Prot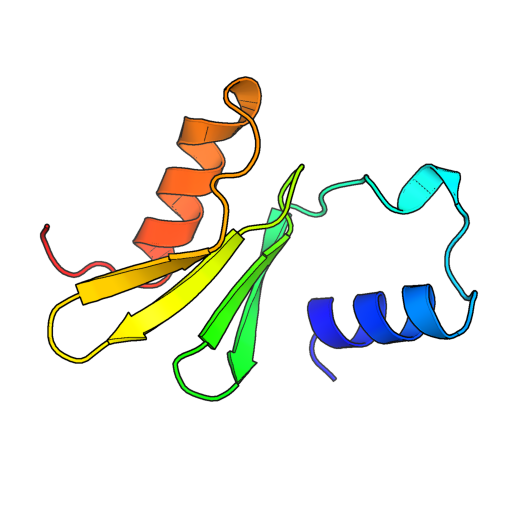ein AF-A0AAV5ZY71-F1 (afdb_monomer_lite)

Secondary structure (DSSP, 8-state):
--HHHHHHHHHHHT-S-GGGTT-----EEEEETTEEEE-SSS-EEEEEETTEEEEE----GGGHHHHHHHHHHH--S--

pLDDT: mean 91.96, std 6.61, range [59.84, 97.62]

Structure (mmCIF, N/CA/C/O backbone):
data_AF-A0AAV5ZY71-F1
#
_entry.id   AF-A0AAV5ZY71-F1
#
loop_
_atom_site.group_PDB
_atom_site.id
_atom_site.type_symbol
_atom_site.label_atom_id
_atom_site.label_alt_id
_atom_site.label_comp_id
_atom_site.label_asym_id
_atom_site.label_entity_id
_atom_site.label_seq_id
_atom_site.pdbx_PDB_ins_code
_atom_site.Cartn_x
_atom_site.Cartn_y
_atom_site.Cartn_z
_atom_site.occupancy
_atom_site.B_iso_or_equiv
_atom_site.auth_seq_id
_atom_site.auth_comp_id
_atom_site.auth_asym_id
_atom_site.auth_atom_id
_atom_site.pdbx_PDB_model_num
ATOM 1 N N . MET A 1 1 ? -7.493 6.580 -15.221 1.00 68.50 1 MET A N 1
ATOM 2 C CA . MET A 1 1 ? -7.703 5.599 -14.134 1.00 68.50 1 MET A CA 1
ATOM 3 C C . MET A 1 1 ? -6.755 6.020 -13.006 1.00 68.50 1 MET A C 1
ATOM 5 O O . MET A 1 1 ? -6.008 6.971 -13.208 1.00 68.50 1 MET A O 1
ATOM 9 N N . GLY A 1 2 ? -6.845 5.503 -11.783 1.00 89.25 2 GLY A N 1
ATOM 10 C CA . GLY A 1 2 ? -5.891 5.931 -10.750 1.00 89.25 2 GLY A CA 1
ATOM 11 C C . GLY A 1 2 ? -4.477 5.396 -11.040 1.00 89.25 2 GLY A C 1
ATOM 12 O O . GLY A 1 2 ? -4.329 4.440 -11.800 1.00 89.25 2 GLY A O 1
ATOM 13 N N . ARG A 1 3 ? -3.426 6.007 -10.477 1.00 92.56 3 ARG A N 1
ATOM 14 C CA . ARG A 1 3 ? -2.021 5.644 -10.760 1.00 92.56 3 ARG A CA 1
ATOM 15 C C . ARG A 1 3 ? -1.728 4.183 -10.422 1.00 92.56 3 ARG A C 1
ATOM 17 O O . ARG A 1 3 ? -0.920 3.552 -11.100 1.00 92.56 3 ARG A O 1
ATOM 24 N N . ILE A 1 4 ? -2.343 3.658 -9.363 1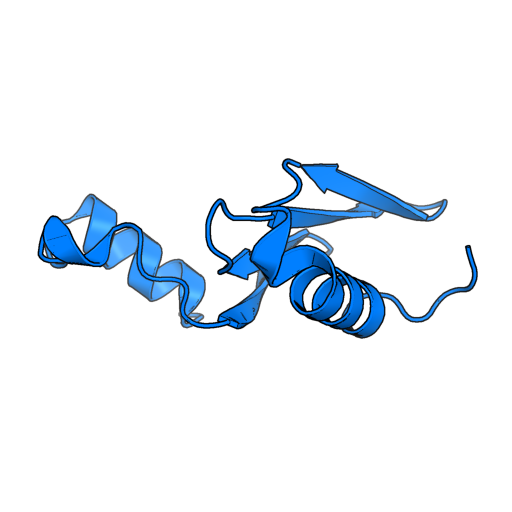.00 94.06 4 ILE A N 1
ATOM 25 C CA . ILE A 1 4 ? -2.134 2.273 -8.925 1.00 94.06 4 ILE A CA 1
ATOM 26 C C . ILE A 1 4 ? -2.834 1.304 -9.873 1.00 94.06 4 ILE A C 1
ATOM 28 O O . ILE A 1 4 ? -2.208 0.345 -10.318 1.00 94.06 4 ILE A O 1
ATOM 32 N N . LEU A 1 5 ? -4.086 1.582 -10.239 1.00 94.44 5 LEU A N 1
ATOM 33 C CA . LEU A 1 5 ? -4.821 0.759 -11.201 1.00 94.44 5 LEU A CA 1
ATOM 34 C C . LEU A 1 5 ? -4.169 0.782 -12.592 1.00 94.44 5 LEU A C 1
ATOM 36 O O . LEU A 1 5 ? -4.023 -0.262 -13.216 1.00 94.44 5 LEU A O 1
ATOM 40 N N . GLU A 1 6 ? -3.685 1.939 -13.053 1.00 94.06 6 GLU A N 1
ATOM 41 C CA . GLU A 1 6 ? -2.929 2.038 -14.309 1.00 94.06 6 GLU A CA 1
ATOM 42 C C . GLU A 1 6 ? -1.639 1.218 -14.262 1.00 94.06 6 GLU A C 1
ATOM 44 O O . GLU A 1 6 ? -1.325 0.505 -15.214 1.00 94.06 6 GLU A O 1
ATOM 49 N N . ARG A 1 7 ? -0.904 1.263 -13.145 1.00 92.50 7 ARG A N 1
ATOM 50 C CA . ARG A 1 7 ? 0.300 0.442 -12.976 1.00 92.50 7 ARG A CA 1
ATOM 51 C C . ARG A 1 7 ? -0.028 -1.049 -12.939 1.00 92.50 7 ARG A C 1
ATOM 53 O O . ARG A 1 7 ? 0.723 -1.829 -13.518 1.00 92.50 7 ARG A O 1
ATOM 60 N N . ALA A 1 8 ? -1.121 -1.444 -12.288 1.00 92.50 8 ALA A N 1
ATOM 61 C CA . ALA A 1 8 ? -1.573 -2.831 -12.258 1.00 92.50 8 ALA A CA 1
ATOM 62 C C . ALA A 1 8 ? -1.878 -3.346 -13.672 1.00 92.50 8 ALA A C 1
ATOM 64 O O . ALA A 1 8 ? -1.382 -4.409 -14.047 1.00 92.50 8 ALA A O 1
ATOM 65 N N . GLU A 1 9 ? -2.578 -2.555 -14.490 1.00 95.19 9 GLU A N 1
ATOM 66 C CA . GLU A 1 9 ? -2.839 -2.912 -15.887 1.00 95.19 9 GLU A CA 1
ATOM 67 C C . GLU A 1 9 ? -1.562 -2.998 -16.721 1.00 95.19 9 GLU A C 1
ATOM 69 O O . GLU A 1 9 ? -1.408 -3.916 -17.524 1.00 95.19 9 GLU A O 1
ATOM 74 N N . GLN A 1 10 ? -0.598 -2.098 -16.515 1.00 94.62 10 GLN A N 1
ATOM 75 C CA . GLN A 1 10 ? 0.703 -2.200 -17.182 1.00 94.62 10 GLN A CA 1
ATOM 76 C C . GLN A 1 10 ? 1.447 -3.479 -16.772 1.00 94.62 10 GLN A C 1
ATOM 78 O O . GLN A 1 10 ? 2.030 -4.139 -17.627 1.00 94.62 10 GLN A O 1
ATOM 83 N N . CYS A 1 11 ? 1.429 -3.861 -15.491 1.00 92.56 11 CYS A N 1
ATOM 84 C CA . CYS A 1 11 ? 2.031 -5.118 -15.044 1.00 92.56 11 CYS A CA 1
ATOM 85 C C . CYS A 1 11 ? 1.353 -6.329 -15.702 1.00 92.56 11 CYS A C 1
ATOM 87 O O . CYS A 1 11 ? 2.042 -7.241 -16.151 1.00 92.56 11 CYS A O 1
ATOM 89 N N . TRP A 1 12 ? 0.020 -6.324 -15.792 1.00 94.00 12 TRP A N 1
ATOM 90 C CA . TRP A 1 12 ? -0.756 -7.421 -16.372 1.00 94.00 12 TRP A CA 1
ATOM 91 C C . TRP A 1 12 ? -0.587 -7.543 -17.892 1.00 94.00 12 TRP A C 1
ATOM 93 O O . TRP A 1 12 ? -0.493 -8.643 -18.430 1.00 94.00 12 TRP A O 1
ATOM 103 N N . SER A 1 13 ? -0.506 -6.409 -18.587 1.00 96.31 13 SER A N 1
ATOM 104 C CA . SER A 1 13 ? -0.368 -6.339 -20.048 1.00 96.31 13 SER A CA 1
ATOM 105 C C . SER A 1 13 ? 1.077 -6.440 -20.554 1.00 96.31 13 SER A C 1
ATOM 107 O O . SER A 1 13 ? 1.298 -6.426 -21.763 1.00 96.31 13 SER A O 1
ATOM 109 N N . GLY A 1 14 ? 2.068 -6.542 -19.661 1.00 96.06 14 GLY A N 1
ATOM 110 C CA . GLY A 1 14 ? 3.488 -6.589 -20.030 1.00 96.06 14 GLY A CA 1
ATOM 111 C C . GLY A 1 14 ? 4.111 -5.224 -20.352 1.00 96.06 14 GLY A C 1
ATOM 112 O O . GLY A 1 14 ? 5.209 -5.164 -20.894 1.00 96.06 14 GLY A O 1
ATOM 113 N N . GLY A 1 15 ? 3.452 -4.120 -19.994 1.00 96.00 15 GLY A N 1
ATOM 114 C CA . GLY A 1 15 ? 3.965 -2.751 -20.121 1.00 96.00 15 GLY A CA 1
ATOM 115 C C . GLY A 1 15 ? 4.985 -2.342 -19.050 1.00 96.00 15 GLY A C 1
ATOM 116 O O . GLY A 1 15 ? 5.360 -1.172 -18.981 1.00 96.00 15 GLY A O 1
ATOM 117 N N . VAL A 1 16 ? 5.416 -3.270 -18.190 1.00 94.94 16 VAL A N 1
ATOM 118 C CA . VAL A 1 16 ? 6.395 -3.034 -17.123 1.00 94.94 16 VAL A CA 1
ATOM 119 C C . VAL A 1 16 ? 7.529 -4.044 -17.216 1.00 94.94 16 VAL A C 1
ATOM 121 O O . VAL A 1 16 ? 7.302 -5.251 -17.209 1.00 94.94 16 VAL A O 1
ATOM 124 N N . GLU A 1 17 ? 8.761 -3.542 -17.220 1.00 95.31 17 GLU A N 1
ATOM 125 C CA . GLU A 1 17 ? 9.960 -4.375 -17.170 1.00 95.31 17 GLU A CA 1
ATOM 126 C C . GLU A 1 17 ? 10.022 -5.190 -15.860 1.00 95.31 17 GLU A C 1
ATOM 128 O O . GLU A 1 17 ? 9.843 -4.610 -14.782 1.00 95.31 17 GLU A O 1
ATOM 133 N N . PRO A 1 18 ? 10.374 -6.492 -15.885 1.00 90.69 18 PRO A N 1
ATOM 134 C CA . PRO A 1 18 ? 10.349 -7.355 -14.694 1.00 90.69 18 PRO A CA 1
ATOM 135 C C . PRO A 1 18 ? 11.146 -6.824 -13.493 1.00 90.69 18 PRO A C 1
ATOM 137 O O . PRO A 1 18 ? 10.760 -6.998 -12.336 1.00 90.69 18 PRO A O 1
ATOM 140 N N . ARG A 1 19 ? 12.244 -6.102 -13.754 1.00 90.88 19 ARG A N 1
ATOM 141 C CA . ARG A 1 19 ? 13.075 -5.456 -12.720 1.00 90.88 19 ARG A CA 1
ATOM 142 C C . ARG A 1 19 ? 12.352 -4.356 -11.933 1.00 90.88 19 ARG A C 1
ATOM 144 O O . ARG A 1 19 ? 12.922 -3.807 -10.993 1.00 90.88 19 ARG A O 1
ATOM 151 N N . GLU A 1 20 ? 11.151 -3.970 -12.345 1.00 90.69 20 GLU A N 1
ATOM 152 C CA . GLU A 1 20 ? 10.369 -2.901 -11.735 1.00 90.69 20 GLU A CA 1
ATOM 153 C C . GLU A 1 20 ? 9.149 -3.386 -10.955 1.00 90.69 20 GLU A C 1
ATOM 155 O O . GLU A 1 20 ? 8.509 -2.564 -10.301 1.00 90.69 20 GLU A O 1
ATOM 160 N N . PHE A 1 21 ? 8.836 -4.685 -10.975 1.00 86.25 21 PHE A N 1
ATOM 161 C CA . PHE A 1 21 ? 7.666 -5.239 -10.279 1.00 86.25 21 PHE A CA 1
ATOM 162 C C . PHE A 1 21 ? 7.704 -5.027 -8.764 1.00 86.25 21 PHE A C 1
ATOM 164 O O . PHE A 1 21 ? 6.667 -4.890 -8.127 1.00 86.25 21 PHE A O 1
ATOM 171 N N . TRP A 1 22 ? 8.901 -4.971 -8.186 1.00 83.06 22 TRP A N 1
ATOM 172 C CA . TRP A 1 22 ? 9.109 -4.822 -6.747 1.00 83.06 22 TRP A CA 1
ATOM 173 C C . TRP A 1 22 ? 9.404 -3.376 -6.322 1.00 83.06 22 TRP A C 1
ATOM 175 O O . TRP A 1 22 ? 9.625 -3.109 -5.139 1.00 83.06 22 TRP A O 1
ATOM 185 N N . LYS A 1 23 ? 9.436 -2.422 -7.263 1.00 89.31 23 LYS A N 1
ATOM 186 C CA . LYS A 1 23 ? 9.718 -1.017 -6.949 1.00 89.31 23 LYS A CA 1
ATOM 187 C C . LYS A 1 23 ? 8.481 -0.346 -6.357 1.00 89.31 23 LYS A C 1
ATOM 189 O O . LYS A 1 23 ? 7.567 0.043 -7.079 1.00 89.31 23 LYS A O 1
ATOM 194 N N . ALA A 1 24 ? 8.509 -0.129 -5.048 1.00 90.00 24 ALA A N 1
ATOM 195 C CA . ALA A 1 24 ? 7.519 0.686 -4.357 1.00 90.00 24 ALA A CA 1
ATOM 196 C C . ALA A 1 24 ? 7.523 2.132 -4.883 1.00 90.00 24 ALA A C 1
ATOM 198 O O . ALA A 1 24 ? 8.577 2.765 -4.955 1.00 90.00 24 ALA A O 1
ATOM 199 N N . THR A 1 25 ? 6.348 2.682 -5.197 1.00 90.12 25 THR A N 1
ATOM 200 C CA . THR A 1 25 ? 6.208 4.103 -5.585 1.00 90.12 25 THR A CA 1
ATOM 201 C C . THR A 1 25 ? 5.857 4.998 -4.401 1.00 90.12 25 THR A C 1
ATOM 203 O O . THR A 1 25 ? 5.928 6.219 -4.520 1.00 90.12 25 THR A O 1
ATOM 206 N N . GLY A 1 26 ? 5.440 4.417 -3.270 1.00 91.19 26 GLY A N 1
ATOM 207 C CA . GLY A 1 26 ? 4.910 5.158 -2.125 1.00 91.19 26 GLY A CA 1
ATOM 208 C C . GLY A 1 26 ? 3.529 5.769 -2.375 1.00 91.19 26 GLY A C 1
ATOM 209 O O . GLY A 1 26 ? 3.034 6.518 -1.537 1.00 91.19 26 GLY A O 1
ATOM 210 N N . ALA A 1 27 ? 2.901 5.477 -3.519 1.00 93.81 27 ALA A N 1
ATOM 211 C CA . ALA A 1 27 ? 1.555 5.942 -3.809 1.00 93.81 27 ALA A CA 1
ATOM 212 C C . ALA A 1 27 ? 0.539 5.284 -2.866 1.00 93.81 27 ALA A C 1
ATOM 214 O O . ALA A 1 27 ? 0.657 4.110 -2.523 1.00 93.81 27 ALA A O 1
ATOM 215 N N . THR A 1 28 ? -0.467 6.058 -2.476 1.00 95.94 28 THR A N 1
ATOM 216 C CA . THR A 1 28 ? -1.650 5.585 -1.758 1.00 95.94 28 THR A CA 1
ATOM 217 C C . THR A 1 28 ? -2.877 6.033 -2.539 1.00 95.94 28 THR A C 1
ATOM 219 O O . THR A 1 28 ? -2.924 7.182 -2.981 1.00 95.94 28 THR A O 1
ATOM 222 N N . GLU A 1 29 ? -3.834 5.136 -2.749 1.00 96.75 29 GLU A N 1
ATOM 223 C CA . GLU A 1 29 ? -4.998 5.390 -3.601 1.00 96.75 29 GLU A CA 1
ATOM 224 C C . GLU A 1 29 ? -6.214 4.593 -3.131 1.00 96.75 29 GLU A C 1
ATOM 226 O O . GLU A 1 29 ? -6.072 3.434 -2.749 1.00 96.75 29 GLU A O 1
ATOM 231 N N . GLU A 1 30 ? -7.402 5.197 -3.178 1.00 96.94 30 GLU A N 1
ATOM 232 C CA . GLU A 1 30 ? -8.672 4.482 -3.022 1.00 96.94 30 GLU A CA 1
ATOM 233 C C . GLU A 1 30 ? -9.028 3.805 -4.353 1.00 96.94 30 GLU A C 1
ATOM 235 O O . GLU A 1 30 ? -9.363 4.479 -5.326 1.00 96.94 30 GLU A O 1
ATOM 240 N N . ILE A 1 31 ? -8.909 2.477 -4.412 1.00 96.81 31 ILE A N 1
ATOM 241 C CA . ILE A 1 31 ? -9.115 1.687 -5.640 1.00 96.81 31 ILE A CA 1
ATOM 242 C C . ILE A 1 31 ? -10.562 1.197 -5.793 1.00 96.81 31 ILE A C 1
ATOM 244 O O . ILE A 1 31 ? -10.990 0.841 -6.888 1.00 96.81 31 ILE A O 1
ATOM 248 N N . ALA A 1 32 ? -11.318 1.193 -4.696 1.00 96.19 32 ALA A N 1
ATOM 249 C CA . ALA A 1 32 ? -12.763 1.001 -4.634 1.00 96.19 32 ALA A CA 1
ATOM 250 C C . ALA A 1 32 ? -13.284 1.666 -3.350 1.00 96.19 32 ALA A C 1
ATOM 252 O O . ALA A 1 32 ? -12.497 1.937 -2.447 1.00 96.19 32 ALA A O 1
ATOM 253 N N . HIS A 1 33 ? -14.592 1.910 -3.236 1.00 94.75 33 HIS A N 1
ATOM 254 C CA . HIS A 1 33 ? -15.163 2.587 -2.064 1.00 94.75 33 HIS A CA 1
ATOM 255 C C . HIS A 1 33 ? -14.767 1.892 -0.746 1.00 94.75 33 HIS A C 1
ATOM 257 O O . HIS A 1 33 ? -15.165 0.754 -0.488 1.00 94.75 33 HIS A O 1
ATOM 263 N N . GLY A 1 34 ? -14.001 2.590 0.096 1.00 95.25 34 GLY A N 1
ATOM 264 C CA . GLY A 1 34 ? -13.491 2.091 1.373 1.00 95.25 34 GLY A CA 1
ATOM 265 C C . GLY A 1 34 ? -12.289 1.143 1.272 1.00 95.25 34 GLY A C 1
ATOM 266 O O . GLY A 1 34 ? -11.845 0.649 2.307 1.00 95.25 34 GLY A O 1
ATOM 267 N N . VAL A 1 35 ? -11.752 0.894 0.075 1.00 97.06 35 VAL A N 1
ATOM 268 C CA . VAL A 1 35 ? -10.604 0.011 -0.177 1.00 97.06 35 VAL A CA 1
ATOM 269 C C . VAL A 1 35 ? -9.450 0.830 -0.735 1.00 97.06 35 VAL A C 1
ATOM 271 O O . VAL A 1 35 ? -9.503 1.350 -1.849 1.00 97.06 35 VAL A O 1
ATOM 274 N N . PHE A 1 36 ? -8.374 0.900 0.035 1.00 97.38 36 PHE A N 1
ATOM 275 C CA . PHE A 1 36 ? -7.182 1.661 -0.289 1.00 97.38 36 PHE A CA 1
ATOM 276 C C . PHE A 1 36 ? -6.009 0.726 -0.525 1.00 97.38 36 PHE A C 1
ATOM 278 O O . PHE A 1 36 ? -5.841 -0.280 0.164 1.00 97.38 36 PHE A O 1
ATOM 285 N N . PHE A 1 37 ? -5.158 1.099 -1.465 1.00 97.19 37 PHE A N 1
ATOM 286 C CA . PHE A 1 37 ? -3.925 0.398 -1.761 1.00 97.19 37 PHE A CA 1
ATOM 287 C C . PHE A 1 37 ? -2.738 1.300 -1.437 1.00 97.19 37 PHE A C 1
ATOM 289 O O . PHE A 1 37 ? -2.656 2.430 -1.921 1.00 97.19 37 PHE A O 1
ATOM 296 N N . VAL A 1 38 ? -1.811 0.797 -0.624 1.00 96.69 38 VAL A N 1
ATOM 297 C CA . VAL A 1 38 ? -0.538 1.441 -0.295 1.00 96.69 38 VAL A CA 1
ATOM 298 C C . VAL A 1 38 ? 0.558 0.701 -1.056 1.00 96.69 38 VAL A C 1
ATOM 300 O O . VAL A 1 38 ? 0.922 -0.427 -0.713 1.00 96.69 38 VAL A O 1
ATOM 303 N N . HIS A 1 39 ? 1.090 1.333 -2.102 1.00 94.81 39 HIS A N 1
ATOM 304 C CA . HIS A 1 39 ? 2.133 0.755 -2.948 1.00 94.81 39 HIS A CA 1
ATOM 305 C C . HIS A 1 39 ? 3.513 0.885 -2.278 1.00 94.81 39 HIS A C 1
ATOM 307 O O . HIS A 1 39 ? 4.313 1.783 -2.575 1.00 94.81 39 HIS A O 1
ATOM 313 N N . ALA A 1 40 ? 3.748 -0.010 -1.321 1.00 92.31 40 ALA A N 1
ATOM 314 C CA . ALA A 1 40 ? 4.986 -0.196 -0.573 1.00 92.31 40 ALA A CA 1
ATOM 315 C C . ALA A 1 40 ? 5.780 -1.409 -1.099 1.00 92.31 40 ALA A C 1
ATOM 317 O O . ALA A 1 40 ? 5.354 -2.109 -2.013 1.00 92.31 40 ALA A O 1
ATOM 318 N N . PHE A 1 41 ? 6.965 -1.666 -0.537 1.00 89.44 41 PHE A N 1
ATOM 319 C CA . PHE A 1 41 ? 7.671 -2.915 -0.824 1.00 89.44 41 PHE A CA 1
ATOM 320 C C . PHE A 1 41 ? 6.974 -4.041 -0.058 1.00 89.44 41 PHE A C 1
ATOM 322 O O . PHE A 1 41 ? 6.971 -4.003 1.173 1.00 89.44 41 PHE A O 1
ATOM 329 N N . ALA A 1 42 ? 6.407 -5.007 -0.790 1.00 90.06 42 ALA A N 1
ATOM 330 C CA . ALA A 1 42 ? 5.251 -5.797 -0.358 1.00 90.06 42 ALA A CA 1
ATOM 331 C C . ALA A 1 42 ? 4.063 -4.868 -0.036 1.00 90.06 42 ALA A C 1
ATOM 333 O O . ALA A 1 42 ? 4.077 -4.089 0.913 1.00 90.06 42 ALA A O 1
ATOM 334 N N . ASN A 1 43 ? 3.063 -4.867 -0.910 1.00 93.69 43 ASN A N 1
ATOM 335 C CA . ASN A 1 43 ? 1.969 -3.902 -0.835 1.00 93.69 43 ASN A CA 1
ATOM 336 C C . ASN A 1 43 ? 1.122 -4.102 0.422 1.00 93.69 43 ASN A C 1
ATOM 338 O O . ASN A 1 43 ? 1.118 -5.181 1.003 1.00 93.69 43 ASN A O 1
ATOM 342 N N . VAL A 1 44 ? 0.382 -3.068 0.819 1.00 96.69 44 VAL A N 1
ATOM 343 C CA . VAL A 1 44 ? -0.626 -3.177 1.880 1.00 96.69 44 VAL A CA 1
ATOM 344 C C . VAL A 1 44 ? -1.967 -2.753 1.316 1.00 96.69 44 VAL A C 1
ATOM 346 O O . VAL A 1 44 ? -2.077 -1.691 0.701 1.00 96.69 44 VAL A O 1
ATOM 349 N N . THR A 1 45 ? -2.994 -3.562 1.553 1.00 97.62 45 THR A N 1
ATOM 350 C CA . THR A 1 45 ? -4.381 -3.153 1.303 1.00 97.62 45 THR A CA 1
ATOM 351 C C . THR A 1 45 ? -5.021 -2.764 2.624 1.00 97.62 45 THR A C 1
ATOM 353 O O . THR A 1 45 ? -4.919 -3.498 3.606 1.00 97.62 45 THR A O 1
ATOM 356 N N . VAL A 1 46 ? -5.686 -1.615 2.648 1.00 97.00 46 VAL A N 1
ATOM 357 C CA . VAL A 1 46 ? -6.414 -1.099 3.806 1.00 97.00 46 VAL A CA 1
ATOM 358 C C . VAL A 1 46 ? -7.892 -1.071 3.460 1.00 97.00 46 VAL A C 1
ATOM 360 O O . VAL A 1 46 ? -8.296 -0.399 2.514 1.00 97.00 46 VAL A O 1
ATOM 363 N N . VAL A 1 47 ? -8.710 -1.767 4.238 1.00 96.88 47 VAL A N 1
ATOM 364 C CA . VAL A 1 47 ? -10.167 -1.726 4.103 1.00 96.88 47 VAL A CA 1
ATOM 365 C C . VAL A 1 47 ? -10.745 -1.007 5.314 1.00 96.88 47 VAL A C 1
ATOM 367 O O . VAL A 1 47 ? -10.549 -1.447 6.450 1.00 96.88 47 VAL A O 1
ATOM 370 N N . ARG A 1 48 ? -11.473 0.090 5.079 1.00 93.94 48 ARG A N 1
ATOM 371 C CA . ARG A 1 48 ? -12.274 0.742 6.118 1.00 93.94 48 ARG A CA 1
ATOM 372 C C . ARG A 1 48 ? -13.484 -0.133 6.430 1.00 93.94 48 ARG A C 1
ATOM 374 O O . ARG A 1 48 ? -14.348 -0.345 5.581 1.00 93.94 48 ARG A O 1
ATOM 381 N N . ALA A 1 49 ? -13.551 -0.622 7.660 1.00 89.44 49 ALA A N 1
ATOM 382 C CA . ALA A 1 49 ? -14.677 -1.361 8.206 1.00 89.44 49 ALA A CA 1
ATOM 383 C C . ALA A 1 49 ? -15.405 -0.513 9.261 1.00 89.44 49 ALA A C 1
ATOM 385 O O . ALA A 1 49 ? -14.870 0.457 9.791 1.00 89.44 49 ALA A O 1
ATOM 386 N N . GLY A 1 50 ? -16.629 -0.899 9.628 1.00 85.69 50 GLY A N 1
ATOM 387 C CA . GLY A 1 50 ? -17.456 -0.109 10.555 1.00 85.69 50 GLY A CA 1
ATOM 388 C C . GLY A 1 50 ? -16.889 0.074 11.973 1.00 85.69 50 GLY A C 1
ATOM 389 O O . GLY A 1 50 ? -17.434 0.861 12.738 1.00 85.69 50 GLY A O 1
ATOM 390 N N . ARG A 1 51 ? -15.826 -0.652 12.350 1.00 86.50 51 ARG A N 1
ATOM 391 C CA . ARG A 1 51 ? -15.181 -0.578 13.677 1.00 86.50 51 ARG A CA 1
ATOM 392 C C . ARG A 1 51 ? -13.658 -0.409 13.602 1.00 86.50 51 ARG A C 1
ATOM 394 O O . ARG A 1 51 ? -12.970 -0.760 14.553 1.00 86.50 51 ARG A O 1
ATOM 401 N N . GLY A 1 52 ? -13.134 0.071 12.475 1.00 89.19 52 GLY A N 1
ATOM 402 C CA . GLY A 1 52 ? -11.700 0.283 12.277 1.00 89.19 52 GLY A CA 1
ATOM 403 C C . GLY A 1 52 ? -11.209 -0.248 10.937 1.00 89.19 52 GLY A C 1
ATOM 404 O O . GLY A 1 52 ? -11.957 -0.298 9.963 1.00 89.19 52 GLY A O 1
ATOM 405 N N . LEU A 1 53 ? -9.943 -0.652 10.890 1.00 93.44 53 LEU A N 1
ATOM 406 C CA . LEU A 1 53 ? -9.278 -1.061 9.656 1.00 93.44 53 LEU A CA 1
ATOM 407 C C . LEU A 1 53 ? -9.039 -2.569 9.609 1.00 93.44 53 LEU A C 1
ATOM 409 O O . LEU A 1 53 ? -8.629 -3.173 10.599 1.00 93.44 53 LEU A O 1
ATOM 413 N N . VAL A 1 54 ? -9.214 -3.153 8.426 1.00 95.31 54 VAL A N 1
ATOM 414 C CA . VAL A 1 54 ? -8.654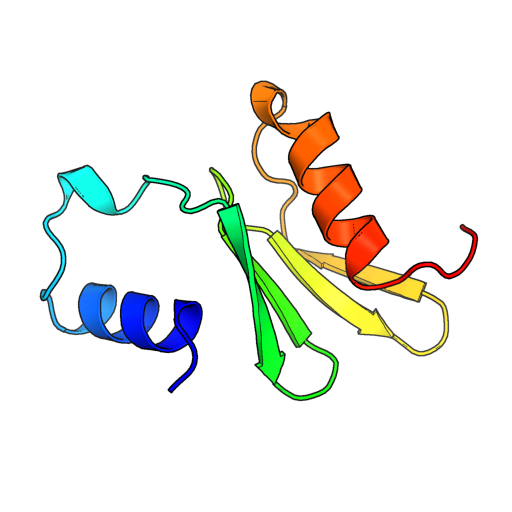 -4.464 8.081 1.00 95.31 54 VAL A CA 1
ATOM 415 C C . VAL A 1 54 ? -7.446 -4.233 7.182 1.00 95.31 54 VAL A C 1
ATOM 417 O O . VAL A 1 54 ? -7.548 -3.529 6.177 1.00 95.31 54 VAL A O 1
ATOM 420 N N . LEU A 1 55 ? -6.307 -4.817 7.552 1.00 95.56 55 LEU A N 1
ATOM 421 C CA . LEU A 1 55 ? -5.069 -4.753 6.780 1.00 95.56 55 LEU A CA 1
ATOM 422 C C . LEU A 1 55 ? -4.796 -6.115 6.138 1.00 95.56 55 LEU A C 1
ATOM 424 O O . LEU A 1 55 ? -4.851 -7.138 6.820 1.00 95.56 55 LEU A O 1
ATOM 428 N N . VAL A 1 56 ? -4.492 -6.115 4.842 1.00 97.38 56 VAL A N 1
ATOM 429 C CA . VAL A 1 56 ? -3.947 -7.278 4.130 1.00 97.38 56 VAL A CA 1
ATOM 430 C C . VAL A 1 56 ? -2.480 -6.992 3.844 1.00 97.38 56 VAL A C 1
ATOM 432 O O . VAL A 1 56 ? -2.172 -5.964 3.235 1.00 97.38 56 VAL A O 1
ATOM 435 N N . ASP A 1 57 ? -1.617 -7.907 4.288 1.00 96.06 57 ASP A N 1
ATOM 436 C CA . ASP A 1 57 ? -0.159 -7.761 4.351 1.00 96.06 57 ASP A CA 1
ATOM 437 C C . ASP A 1 57 ? 0.318 -6.565 5.200 1.00 96.06 57 ASP A C 1
ATOM 439 O O . ASP A 1 57 ? -0.464 -5.782 5.744 1.00 96.06 57 ASP A O 1
ATOM 443 N N . THR A 1 58 ? 1.635 -6.466 5.403 1.00 93.12 58 THR A N 1
ATOM 444 C CA . THR A 1 58 ? 2.249 -5.488 6.324 1.00 93.12 58 THR A CA 1
ATOM 445 C C . THR A 1 58 ? 3.509 -4.817 5.775 1.00 93.12 58 THR A C 1
ATOM 447 O O . THR A 1 58 ? 4.209 -4.118 6.511 1.00 93.12 58 THR A O 1
ATOM 450 N N . ALA A 1 59 ? 3.780 -4.971 4.477 1.00 94.06 59 ALA A N 1
ATOM 451 C CA . ALA A 1 59 ? 5.015 -4.523 3.842 1.00 94.06 59 ALA A CA 1
ATOM 452 C C . ALA A 1 59 ? 6.279 -5.117 4.490 1.00 94.06 59 ALA A C 1
ATOM 454 O O . ALA A 1 59 ? 6.268 -6.217 5.044 1.00 94.06 59 ALA A O 1
ATOM 455 N N . ASN A 1 60 ? 7.407 -4.412 4.385 1.00 91.69 60 ASN A N 1
ATOM 456 C CA . ASN A 1 60 ? 8.659 -4.791 5.024 1.00 91.69 60 ASN A CA 1
ATOM 457 C C . ASN A 1 60 ? 8.941 -3.998 6.308 1.00 91.69 60 ASN A C 1
ATOM 459 O O . ASN A 1 60 ? 8.593 -2.827 6.458 1.00 91.69 60 ASN A O 1
ATOM 463 N N . TYR A 1 61 ? 9.698 -4.619 7.215 1.00 93.69 61 TYR A N 1
ATOM 464 C CA . TYR A 1 61 ? 10.070 -4.017 8.499 1.00 93.69 61 TYR A CA 1
ATOM 465 C C . TYR A 1 61 ? 10.878 -2.713 8.368 1.00 93.69 61 TYR A C 1
ATOM 467 O O . TYR A 1 61 ? 10.735 -1.799 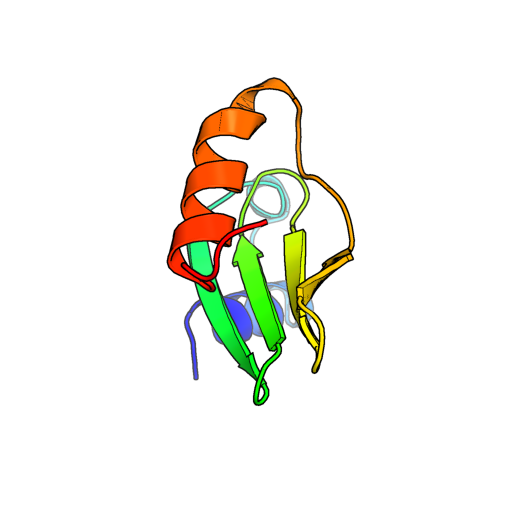9.184 1.00 93.69 61 TYR A O 1
ATOM 475 N N . VAL A 1 62 ? 11.723 -2.613 7.335 1.00 93.69 62 VAL A N 1
ATOM 476 C CA . VAL A 1 62 ? 12.561 -1.428 7.078 1.00 93.69 62 VAL A CA 1
ATOM 477 C C . VAL A 1 62 ? 11.704 -0.195 6.770 1.00 93.69 62 VAL A C 1
ATOM 479 O O . VAL A 1 62 ? 12.050 0.906 7.185 1.00 93.69 62 VAL A O 1
ATOM 482 N N . GLY A 1 63 ? 10.575 -0.369 6.075 1.00 91.25 63 GLY A N 1
ATOM 483 C CA . GLY A 1 63 ? 9.661 0.712 5.700 1.00 91.25 63 GLY A CA 1
ATOM 484 C C . GLY A 1 63 ? 8.526 0.973 6.692 1.00 91.25 63 GLY A C 1
ATOM 485 O O . GLY A 1 63 ? 7.688 1.830 6.409 1.00 91.25 63 GLY A O 1
ATOM 486 N N . ARG A 1 64 ? 8.479 0.263 7.830 1.00 94.25 64 ARG A N 1
ATOM 487 C CA . ARG A 1 64 ? 7.298 0.197 8.711 1.00 94.25 64 ARG A CA 1
ATOM 488 C C . ARG A 1 64 ? 6.748 1.563 9.128 1.00 94.25 64 ARG A C 1
ATOM 490 O O . ARG A 1 64 ? 5.539 1.745 9.087 1.00 94.25 64 ARG A O 1
ATOM 497 N N . ASP A 1 65 ? 7.606 2.532 9.450 1.00 95.19 65 ASP A N 1
ATOM 498 C CA . ASP A 1 65 ? 7.163 3.848 9.931 1.00 95.19 65 ASP A CA 1
ATOM 499 C C . ASP A 1 65 ? 6.482 4.647 8.809 1.00 95.19 65 ASP A C 1
ATOM 501 O O . ASP A 1 65 ? 5.466 5.307 9.025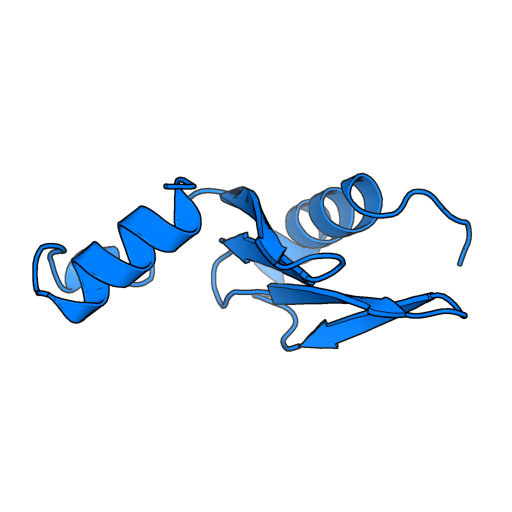 1.00 95.19 65 ASP A O 1
ATOM 505 N N . ARG A 1 66 ? 6.990 4.526 7.573 1.00 94.44 66 ARG A N 1
ATOM 506 C CA . ARG A 1 66 ? 6.381 5.144 6.387 1.00 94.44 66 ARG A CA 1
ATOM 507 C C . ARG A 1 66 ? 5.057 4.473 6.038 1.00 94.44 66 ARG A C 1
ATOM 509 O O . ARG A 1 66 ? 4.089 5.173 5.756 1.00 94.44 66 ARG A O 1
ATOM 516 N N . THR A 1 67 ? 5.007 3.142 6.069 1.00 94.88 67 THR A N 1
ATOM 517 C CA . THR A 1 67 ? 3.771 2.385 5.828 1.00 94.88 67 THR A CA 1
ATOM 518 C C . THR A 1 67 ? 2.718 2.735 6.876 1.00 94.88 67 THR A C 1
ATOM 520 O O . THR A 1 67 ? 1.588 3.051 6.522 1.00 94.88 67 THR A O 1
ATOM 523 N N . PHE A 1 68 ? 3.096 2.770 8.155 1.00 93.88 68 PHE A N 1
ATOM 524 C CA . PHE A 1 68 ? 2.207 3.155 9.247 1.00 93.88 68 PHE A CA 1
ATOM 525 C C . PHE A 1 68 ? 1.662 4.574 9.058 1.00 93.88 68 PHE A C 1
ATOM 527 O O . PHE A 1 68 ? 0.453 4.777 9.130 1.00 93.88 68 PHE A O 1
ATOM 534 N N . ALA A 1 69 ? 2.524 5.545 8.741 1.00 94.19 69 ALA A N 1
ATOM 535 C CA . ALA A 1 69 ? 2.097 6.915 8.467 1.00 94.19 69 ALA A CA 1
ATOM 536 C C . ALA A 1 69 ? 1.114 7.000 7.284 1.00 94.19 69 ALA A C 1
ATOM 538 O O . ALA A 1 69 ? 0.123 7.722 7.372 1.00 94.19 69 ALA A O 1
ATOM 539 N N . ALA A 1 70 ? 1.338 6.232 6.211 1.00 95.00 70 ALA A N 1
ATOM 540 C CA . ALA A 1 70 ? 0.424 6.172 5.069 1.00 95.00 70 ALA A CA 1
ATOM 541 C C . ALA A 1 70 ? -0.949 5.590 5.452 1.00 95.00 70 ALA A C 1
ATOM 543 O O . ALA A 1 70 ? -1.978 6.165 5.102 1.00 95.00 70 ALA A O 1
ATOM 544 N N . VAL A 1 71 ? -0.979 4.505 6.235 1.00 94.56 71 VAL A N 1
ATOM 545 C CA . VAL A 1 71 ? -2.227 3.911 6.750 1.00 94.56 71 VAL A CA 1
ATOM 546 C C . VAL A 1 71 ? -2.976 4.897 7.654 1.00 94.56 71 VAL A C 1
ATOM 548 O O . VAL A 1 71 ? -4.185 5.066 7.517 1.00 94.56 71 VAL A O 1
ATOM 551 N N . ARG A 1 72 ? -2.272 5.609 8.540 1.00 93.31 72 ARG A N 1
ATOM 552 C CA . ARG A 1 72 ? -2.873 6.624 9.424 1.00 93.31 72 ARG A CA 1
ATOM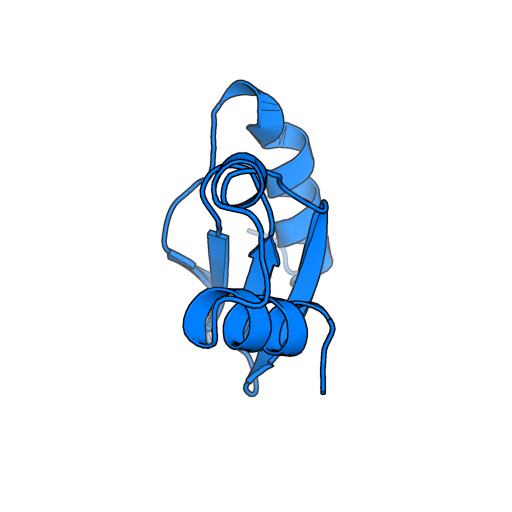 553 C C . ARG A 1 72 ? -3.382 7.860 8.686 1.00 93.31 72 ARG A C 1
ATOM 555 O O . ARG A 1 72 ? -4.306 8.505 9.167 1.00 93.31 72 ARG A O 1
ATOM 562 N N . ALA A 1 73 ? -2.808 8.188 7.531 1.00 93.31 73 ALA A N 1
ATOM 563 C CA . ALA A 1 73 ? -3.321 9.255 6.677 1.00 93.31 73 ALA A CA 1
ATOM 564 C C . ALA A 1 73 ? -4.634 8.861 5.975 1.00 93.31 73 ALA A C 1
ATOM 566 O O . ALA A 1 73 ? -5.444 9.736 5.676 1.00 93.31 73 ALA A O 1
ATOM 567 N N . ILE A 1 74 ? -4.859 7.562 5.733 1.00 92.19 74 ILE A N 1
ATOM 568 C CA . ILE A 1 74 ? -6.133 7.050 5.207 1.00 92.19 74 ILE A CA 1
ATOM 569 C C . ILE A 1 74 ? -7.225 7.151 6.270 1.00 92.19 74 ILE A C 1
ATOM 571 O O . ILE A 1 74 ? -8.323 7.602 5.959 1.00 92.19 74 ILE A O 1
ATOM 575 N N . ASP A 1 75 ? -6.966 6.729 7.505 1.00 87.62 75 ASP A N 1
ATOM 576 C CA . ASP A 1 75 ? -7.950 6.810 8.586 1.00 87.62 75 ASP A CA 1
ATOM 577 C C . ASP A 1 75 ? -7.334 7.418 9.855 1.00 87.62 75 ASP A C 1
ATOM 579 O O . ASP A 1 75 ? -6.559 6.753 10.558 1.00 87.62 75 ASP A O 1
ATOM 583 N N . PRO A 1 76 ? -7.663 8.688 10.163 1.00 80.75 76 PRO A N 1
ATOM 584 C CA . PRO A 1 76 ? -7.144 9.369 11.336 1.00 80.75 76 PRO A CA 1
ATOM 585 C C . PRO A 1 76 ? -7.869 8.972 12.630 1.00 80.75 76 PRO A C 1
ATOM 587 O O . PRO A 1 76 ? -7.448 9.435 13.693 1.00 80.75 76 PRO A O 1
ATOM 590 N N . ALA A 1 77 ? -8.919 8.138 12.588 1.00 77.50 77 ALA A N 1
ATOM 591 C CA . ALA A 1 77 ? -9.656 7.731 13.782 1.00 77.50 77 ALA A CA 1
ATOM 592 C C . ALA A 1 77 ? -8.717 7.106 14.835 1.00 77.50 77 ALA A C 1
ATOM 594 O O . ALA A 1 77 ? -7.779 6.386 14.474 1.00 77.50 77 ALA A O 1
ATOM 595 N N . PRO A 1 78 ? -8.895 7.406 16.132 1.00 65.94 78 PRO A N 1
ATOM 596 C CA . PRO A 1 78 ? -8.070 6.821 17.186 1.00 65.94 78 PRO A CA 1
ATOM 597 C C . PRO A 1 78 ? -8.186 5.288 17.204 1.00 65.94 78 PRO A C 1
ATOM 599 O O . PRO A 1 78 ? -9.222 4.744 16.824 1.00 65.94 78 PRO A O 1
ATOM 602 N N . LEU A 1 79 ? -7.089 4.625 17.592 1.00 59.84 79 LEU A N 1
ATOM 603 C CA . LEU A 1 79 ? -7.022 3.169 17.776 1.00 59.84 79 LEU A CA 1
ATOM 604 C C . LEU A 1 79 ? -7.861 2.718 18.976 1.00 59.84 79 LEU A C 1
ATOM 606 O O . LEU A 1 79 ? -7.841 3.444 19.997 1.00 59.84 79 LEU A O 1
#

Sequence (79 aa):
MGRILERAEQCWSGGVEPREFWKATGATEEIAHGVFFVHAFANVTVVRAGRGLVLVDTANYVGRDRTFAAVRAIDPAPL

Foldseek 3Di:
DDPVVVVVVCVVVVVDDPVCPQPFPQDWDDPDVQWIWGRARFIWIWGDDPVGIDIDDQHDPVCNVSSVVSNCVVPVDDD

Radius of gyration: 13.08 Å; chains: 1; bounding box: 30×17×38 Å